Protein AF-A0A6P0N5Z3-F1 (afdb_monomer)

Nearest PDB structures (foldseek):
  2rn7-assembly1_A  TM=2.323E-01  e=2.961E+00  Shigella flexneri
  6y79-assembly1_J  TM=3.747E-01  e=8.285E+00  Yarrowia lipolytica

Mean predicted aligned error: 11.68 Å

Sequence (99 aa):
HLRGVVSPLETSLLQQLVIKRIERTLSDRWSDFDKSLTGKPTEIDWEGLQKQIQADLQRLARRELRSRPLVVFLLQTPEEPPVKVTGTRRRRSTAKVAS

pLDDT: mean 80.79, std 16.34, range [44.69, 97.31]

Structure (mmCIF, N/CA/C/O backbone):
data_AF-A0A6P0N5Z3-F1
#
_entry.id   AF-A0A6P0N5Z3-F1
#
loop_
_atom_site.group_PDB
_atom_site.id
_atom_site.type_symbol
_atom_site.label_atom_id
_atom_site.label_alt_id
_atom_site.label_comp_id
_atom_site.label_asym_id
_atom_site.label_entity_id
_atom_site.label_seq_id
_atom_site.pdbx_PDB_ins_code
_atom_site.Cartn_x
_atom_site.Cartn_y
_atom_site.Cartn_z
_atom_site.occupancy
_atom_site.B_iso_or_equiv
_atom_site.auth_seq_id
_atom_site.auth_comp_id
_atom_site.auth_asym_id
_atom_site.auth_atom_id
_atom_site.pdbx_PDB_model_num
ATOM 1 N N . HIS A 1 1 ? -10.149 5.449 1.017 1.00 76.81 1 HIS A N 1
ATOM 2 C CA . HIS A 1 1 ? -11.411 5.568 1.781 1.00 76.81 1 HIS A CA 1
ATOM 3 C C . HIS A 1 1 ? -11.671 4.277 2.545 1.00 76.81 1 HIS A C 1
ATOM 5 O O . HIS A 1 1 ? -11.447 3.218 1.973 1.00 76.81 1 HIS A O 1
ATOM 11 N N . LEU A 1 2 ? -12.125 4.351 3.800 1.00 81.94 2 LEU A N 1
ATOM 12 C CA . LEU A 1 2 ? -12.555 3.186 4.583 1.00 81.94 2 LEU A CA 1
ATOM 13 C C . LEU A 1 2 ? -14.087 3.130 4.602 1.00 81.94 2 LEU A C 1
ATOM 15 O O . LEU A 1 2 ? -14.738 4.148 4.827 1.00 81.94 2 LEU A O 1
ATOM 19 N N . ARG A 1 3 ? -14.669 1.959 4.340 1.00 84.62 3 ARG A N 1
ATOM 20 C CA . ARG A 1 3 ? -16.122 1.726 4.369 1.00 84.62 3 ARG A CA 1
ATOM 21 C C . ARG A 1 3 ? -16.386 0.421 5.114 1.00 84.62 3 ARG A C 1
ATOM 23 O O . ARG A 1 3 ? -15.813 -0.595 4.743 1.00 84.62 3 ARG A O 1
ATOM 30 N N . GLY A 1 4 ? -17.202 0.458 6.169 1.00 81.94 4 GLY A N 1
ATOM 31 C CA 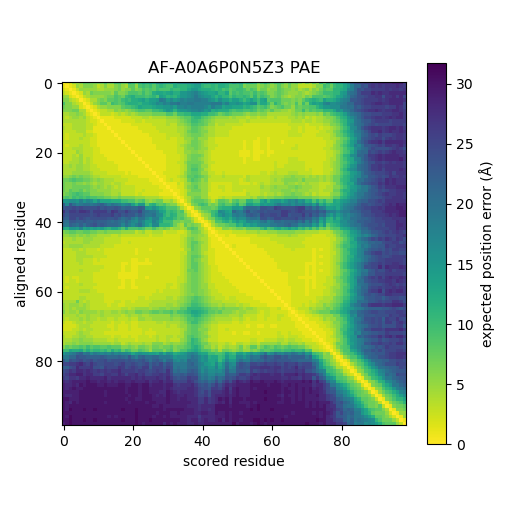. GLY A 1 4 ? -17.556 -0.738 6.953 1.00 81.94 4 GLY A CA 1
ATOM 32 C C . GLY A 1 4 ? -16.398 -1.380 7.731 1.00 81.94 4 GLY A C 1
ATOM 33 O O . GLY A 1 4 ? -16.543 -2.488 8.234 1.00 81.94 4 GLY A O 1
ATOM 34 N N . VAL A 1 5 ? -15.250 -0.703 7.833 1.00 78.44 5 VAL A N 1
ATOM 35 C CA . VAL A 1 5 ? -14.078 -1.177 8.576 1.00 78.44 5 VAL A CA 1
ATOM 36 C C . VAL A 1 5 ? -14.012 -0.419 9.895 1.00 78.44 5 VAL A C 1
ATOM 38 O O . VAL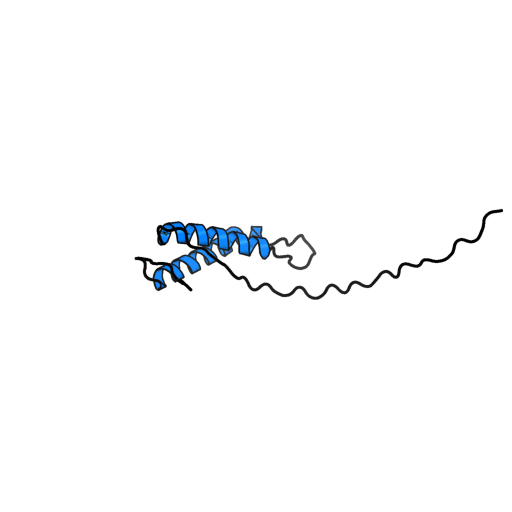 A 1 5 ? -13.792 0.791 9.900 1.00 78.44 5 VAL A O 1
ATOM 41 N N . VAL A 1 6 ? -14.202 -1.132 11.003 1.00 70.38 6 VAL A N 1
ATOM 42 C CA . VAL A 1 6 ? -14.004 -0.583 12.348 1.00 70.38 6 VAL A CA 1
ATOM 43 C C . VAL A 1 6 ? -12.517 -0.661 12.675 1.00 70.38 6 VAL A C 1
ATOM 45 O O . VAL A 1 6 ? -11.911 -1.727 12.588 1.00 70.38 6 VAL A O 1
ATOM 48 N N . SER A 1 7 ? -11.931 0.481 13.019 1.00 71.31 7 SER A N 1
ATOM 49 C CA . SER A 1 7 ? -10.511 0.614 13.327 1.00 71.31 7 SER A CA 1
ATOM 50 C C . SER A 1 7 ? -10.338 1.389 14.629 1.00 71.31 7 SER A C 1
ATOM 52 O O . SER A 1 7 ? -10.933 2.458 14.750 1.00 71.31 7 SER A O 1
ATOM 54 N N . PRO A 1 8 ? -9.504 0.916 15.572 1.00 73.12 8 PRO A N 1
ATOM 55 C CA . PRO A 1 8 ? -9.066 1.731 16.705 1.00 73.12 8 PRO A CA 1
ATOM 56 C C . PRO A 1 8 ? -8.016 2.781 16.295 1.00 73.12 8 PRO A C 1
ATOM 58 O O . PRO A 1 8 ? -7.708 3.673 17.076 1.00 73.12 8 PRO A O 1
ATOM 61 N N . LEU A 1 9 ? -7.442 2.662 15.091 1.00 79.62 9 LEU A N 1
ATOM 62 C CA . LEU A 1 9 ? -6.424 3.563 14.552 1.00 79.62 9 LEU A CA 1
ATOM 63 C C . LEU A 1 9 ? -7.059 4.797 13.905 1.00 79.62 9 L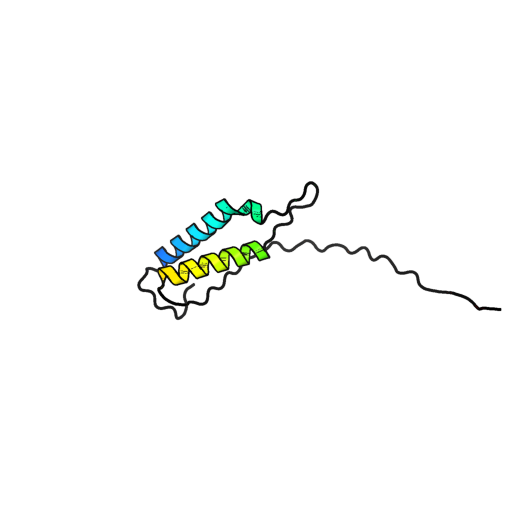EU A C 1
ATOM 65 O O . LEU A 1 9 ? -8.013 4.662 13.129 1.00 79.62 9 LEU A O 1
ATOM 69 N N . GLU A 1 10 ? -6.468 5.971 14.136 1.00 86.94 10 GLU A N 1
ATOM 70 C CA . GLU A 1 10 ? -6.841 7.198 13.434 1.00 86.94 10 GLU A CA 1
ATOM 71 C C . GLU A 1 10 ? -6.683 7.050 11.914 1.00 86.94 10 GLU A C 1
ATOM 73 O O . GLU A 1 10 ? -5.686 6.531 11.401 1.00 86.94 10 GLU A O 1
ATOM 78 N N . THR A 1 11 ? -7.674 7.540 11.165 1.00 86.94 11 THR A N 1
ATOM 79 C CA . THR A 1 11 ? -7.689 7.412 9.697 1.00 86.94 11 THR A CA 1
ATOM 80 C C . THR A 1 11 ? -6.530 8.174 9.045 1.00 86.94 11 THR A C 1
ATOM 82 O O . THR A 1 11 ? -5.962 7.697 8.064 1.00 86.94 11 THR A O 1
ATOM 85 N N . SER A 1 12 ? -6.149 9.320 9.614 1.00 90.50 12 SER A N 1
ATOM 86 C CA . SER A 1 12 ? -4.996 10.137 9.209 1.00 90.50 12 SER A CA 1
ATOM 87 C C . SER A 1 12 ? -3.687 9.349 9.287 1.00 90.50 12 SER A C 1
ATOM 89 O O . SER A 1 12 ? -2.910 9.324 8.332 1.00 90.50 12 SER A O 1
ATOM 91 N N . LEU A 1 13 ? -3.467 8.643 10.397 1.00 91.62 13 LEU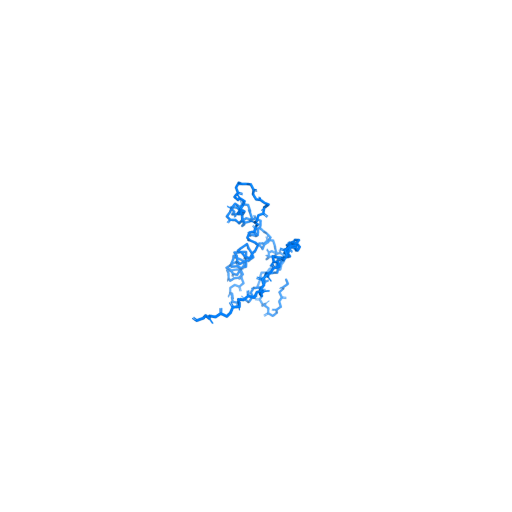 A N 1
ATOM 92 C CA . LEU A 1 13 ? -2.282 7.819 10.601 1.00 91.62 13 LEU A CA 1
ATOM 93 C C . LEU A 1 13 ? -2.236 6.659 9.601 1.00 91.62 13 LEU A C 1
ATOM 95 O O . LEU A 1 13 ? -1.197 6.410 8.989 1.00 91.62 13 LEU A O 1
ATOM 99 N N . LEU A 1 14 ? -3.369 5.992 9.357 1.00 90.75 14 LEU A N 1
ATOM 100 C CA . LEU A 1 14 ? -3.441 4.950 8.332 1.00 90.75 14 LEU A CA 1
ATOM 101 C C . LEU A 1 14 ? -3.093 5.496 6.940 1.00 90.75 14 LEU A C 1
ATOM 103 O O . LEU A 1 14 ? -2.346 4.856 6.205 1.00 90.75 14 LEU A O 1
ATOM 107 N N . GLN A 1 15 ? -3.602 6.676 6.577 1.00 92.56 15 GLN A N 1
ATOM 108 C CA . GLN A 1 15 ? -3.277 7.320 5.302 1.00 92.56 15 GLN A CA 1
ATOM 109 C C . GLN A 1 15 ? -1.778 7.608 5.176 1.00 92.56 15 GLN A C 1
ATOM 111 O O . GLN A 1 15 ? -1.191 7.306 4.140 1.00 92.56 15 GLN A O 1
ATOM 116 N N . GLN A 1 16 ? -1.138 8.112 6.233 1.00 95.50 16 GLN A N 1
ATOM 117 C CA . GLN A 1 16 ? 0.310 8.333 6.243 1.00 95.50 16 GLN A CA 1
ATOM 118 C C . GLN A 1 16 ? 1.096 7.028 6.071 1.00 95.50 16 GLN A C 1
ATOM 120 O O . GLN A 1 16 ? 2.070 6.988 5.321 1.00 95.50 16 GLN A O 1
ATOM 125 N N . LEU A 1 17 ? 0.673 5.946 6.733 1.00 95.00 17 LEU A N 1
ATOM 126 C CA . LEU A 1 17 ? 1.297 4.629 6.585 1.00 95.00 17 LEU A CA 1
ATOM 127 C C . LEU A 1 17 ? 1.144 4.078 5.161 1.00 95.00 17 LEU A C 1
ATOM 129 O O . LEU A 1 17 ? 2.087 3.492 4.630 1.00 95.00 17 LEU A O 1
ATOM 133 N N . VAL A 1 18 ? -0.019 4.286 4.537 1.00 95.44 18 VAL A N 1
ATOM 134 C CA . VAL A 1 18 ? -0.277 3.922 3.137 1.00 95.44 18 VAL A CA 1
ATOM 135 C C . VAL A 1 18 ? 0.652 4.691 2.198 1.00 95.44 18 VAL A C 1
ATOM 137 O O . VAL A 1 18 ? 1.320 4.059 1.383 1.00 95.44 18 VAL A O 1
ATOM 140 N N . ILE A 1 19 ? 0.748 6.017 2.342 1.00 96.69 19 ILE A N 1
ATOM 141 C CA . ILE A 1 19 ? 1.621 6.869 1.515 1.00 96.69 19 ILE A CA 1
ATOM 142 C C . ILE A 1 19 ? 3.077 6.414 1.638 1.00 96.69 19 ILE A C 1
ATOM 144 O O . ILE A 1 19 ? 3.684 6.044 0.637 1.00 96.69 19 ILE A O 1
ATOM 148 N N . LYS A 1 20 ? 3.594 6.312 2.870 1.00 97.31 20 LYS A N 1
ATOM 149 C CA . LYS A 1 20 ? 4.970 5.858 3.125 1.00 97.31 20 LYS A CA 1
ATOM 150 C C . LYS A 1 20 ? 5.247 4.474 2.548 1.00 97.31 20 LYS A C 1
ATOM 152 O O . LYS A 1 20 ? 6.362 4.193 2.116 1.00 97.31 20 LYS A O 1
ATOM 157 N N . ARG A 1 21 ? 4.255 3.572 2.565 1.00 96.88 21 ARG A N 1
ATOM 158 C CA . ARG A 1 21 ? 4.421 2.237 1.984 1.00 96.88 21 ARG A CA 1
ATOM 159 C C . ARG A 1 21 ? 4.539 2.304 0.466 1.00 96.88 21 ARG A C 1
ATOM 161 O O . ARG A 1 21 ? 5.413 1.634 -0.067 1.00 96.88 21 ARG A O 1
ATOM 168 N N . ILE A 1 22 ? 3.698 3.094 -0.198 1.00 96.31 22 ILE A N 1
ATOM 169 C CA . ILE A 1 22 ? 3.748 3.280 -1.654 1.00 96.31 22 ILE A CA 1
ATOM 170 C C . ILE A 1 22 ? 5.078 3.917 -2.060 1.00 96.31 22 ILE A C 1
ATOM 172 O O . ILE A 1 22 ? 5.753 3.379 -2.931 1.00 96.31 22 ILE A O 1
ATOM 176 N N . GLU A 1 23 ? 5.481 5.003 -1.395 1.00 96.94 23 GLU A N 1
ATOM 177 C CA . GLU A 1 23 ? 6.762 5.680 -1.635 1.00 96.94 23 GLU A CA 1
ATOM 178 C C . GLU A 1 23 ? 7.926 4.701 -1.528 1.00 96.94 23 GLU A C 1
ATOM 180 O O . GLU A 1 23 ? 8.738 4.607 -2.439 1.00 96.94 23 GLU A O 1
ATOM 185 N N . ARG A 1 24 ? 7.955 3.897 -0.460 1.00 96.38 24 ARG A N 1
ATOM 186 C CA . ARG A 1 24 ? 8.992 2.887 -0.271 1.00 96.38 24 ARG A CA 1
ATOM 187 C C . ARG A 1 24 ? 8.999 1.833 -1.377 1.00 96.38 24 ARG A C 1
ATOM 189 O O . ARG A 1 24 ? 10.064 1.497 -1.876 1.00 96.38 24 ARG A O 1
ATOM 196 N N . THR A 1 25 ? 7.836 1.312 -1.772 1.00 94.69 25 THR A N 1
ATOM 197 C CA . THR A 1 25 ? 7.751 0.334 -2.868 1.00 94.69 25 THR A CA 1
ATOM 198 C C . THR A 1 25 ? 8.264 0.931 -4.181 1.00 94.69 25 THR A C 1
ATOM 200 O O . THR A 1 25 ? 8.968 0.245 -4.916 1.00 94.69 25 THR A O 1
ATOM 203 N N . LEU A 1 26 ? 7.955 2.201 -4.459 1.00 94.25 26 LEU A N 1
ATOM 204 C CA . LEU A 1 26 ? 8.462 2.901 -5.637 1.00 94.25 26 LEU A CA 1
ATOM 205 C C .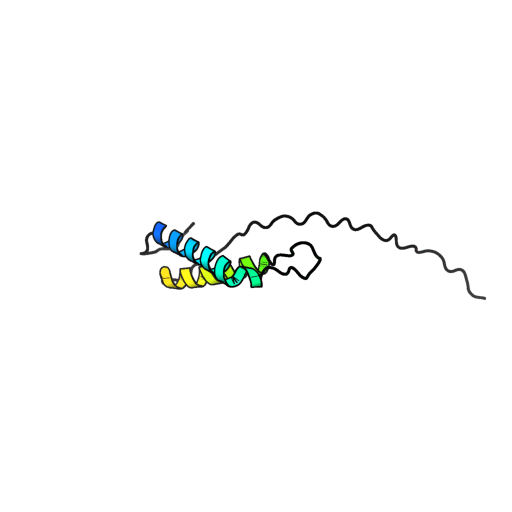 LEU A 1 26 ? 9.976 3.119 -5.542 1.00 94.25 26 LEU A C 1
ATOM 207 O O . LEU A 1 26 ? 10.688 2.749 -6.462 1.00 94.25 26 LEU A O 1
ATOM 211 N N . SER A 1 27 ? 10.498 3.638 -4.431 1.00 94.56 27 SER A N 1
ATOM 212 C CA . SER A 1 27 ? 11.939 3.879 -4.275 1.00 94.56 27 SER A CA 1
ATOM 213 C C . SER A 1 27 ? 12.774 2.599 -4.334 1.00 94.56 27 SER A C 1
ATOM 215 O O . SER A 1 27 ? 13.814 2.586 -4.984 1.00 94.56 27 SER A O 1
ATOM 217 N N . ASP A 1 28 ? 12.321 1.528 -3.679 1.00 93.62 28 ASP A N 1
ATOM 218 C CA . ASP A 1 28 ? 13.109 0.302 -3.527 1.00 93.62 28 ASP A CA 1
ATOM 219 C C . ASP A 1 28 ? 13.056 -0.587 -4.782 1.00 93.62 28 ASP A C 1
ATOM 221 O O . ASP A 1 28 ? 13.972 -1.372 -5.013 1.00 93.62 28 ASP A O 1
ATOM 225 N N . ARG A 1 29 ? 11.963 -0.527 -5.558 1.00 90.75 29 ARG A N 1
ATOM 226 C CA . ARG A 1 29 ? 11.657 -1.534 -6.592 1.00 90.75 29 ARG A CA 1
ATOM 227 C C . ARG A 1 29 ? 11.248 -0.966 -7.944 1.00 90.75 29 ARG A C 1
ATOM 229 O O . ARG A 1 29 ? 10.808 -1.731 -8.793 1.00 90.75 29 ARG A O 1
ATOM 236 N N . TRP A 1 30 ? 11.384 0.340 -8.179 1.00 90.56 30 TRP A N 1
ATOM 237 C CA . TRP A 1 30 ? 11.042 0.934 -9.479 1.00 90.56 30 TRP A CA 1
ATOM 238 C C . TRP A 1 30 ? 11.726 0.223 -10.654 1.00 90.56 30 TRP A C 1
ATOM 240 O O . TRP A 1 30 ? 11.081 -0.084 -11.654 1.00 90.56 30 TRP A O 1
ATOM 250 N N . SER A 1 31 ? 13.010 -0.106 -10.495 1.00 89.25 31 SER A N 1
ATOM 251 C CA . SER A 1 31 ? 13.812 -0.811 -11.498 1.00 89.25 31 SER A CA 1
ATOM 252 C C . SER A 1 31 ? 13.270 -2.190 -11.878 1.00 89.25 31 SER A C 1
ATOM 254 O O . SER A 1 31 ? 13.555 -2.656 -12.973 1.00 89.25 31 SER A O 1
ATOM 256 N N . ASP A 1 32 ? 12.490 -2.844 -11.011 1.00 89.56 32 ASP A N 1
ATOM 257 C CA . ASP A 1 32 ? 11.885 -4.149 -11.314 1.00 89.56 32 ASP A CA 1
ATOM 258 C C . ASP A 1 32 ? 10.763 -4.022 -12.362 1.00 89.56 32 ASP A C 1
ATOM 260 O O . ASP A 1 32 ? 10.418 -4.999 -13.029 1.00 89.56 32 ASP A O 1
ATOM 264 N N . PHE A 1 33 ? 10.160 -2.833 -12.473 1.00 88.56 33 PHE A N 1
ATOM 265 C CA . PHE A 1 33 ? 9.006 -2.561 -13.335 1.00 88.56 33 PHE A CA 1
ATOM 266 C C . PHE A 1 33 ? 9.375 -1.820 -14.617 1.00 88.56 33 PHE A C 1
ATOM 268 O O . PHE A 1 33 ? 8.589 -1.817 -15.564 1.00 88.56 33 PHE A O 1
ATOM 275 N N . ASP A 1 34 ? 10.550 -1.200 -14.661 1.00 86.25 34 ASP A N 1
ATOM 276 C CA . ASP A 1 34 ? 11.088 -0.591 -15.868 1.00 86.25 34 ASP A CA 1
ATOM 277 C C . ASP A 1 34 ? 11.669 -1.686 -16.776 1.00 86.25 34 ASP A C 1
ATOM 279 O O . ASP A 1 34 ? 12.791 -2.151 -16.583 1.00 86.25 34 ASP A O 1
ATOM 283 N N . LYS A 1 35 ? 10.892 -2.128 -17.776 1.00 76.31 35 LYS A N 1
ATOM 284 C CA . LYS A 1 35 ? 11.340 -3.123 -18.764 1.00 76.31 35 LYS A CA 1
ATOM 285 C C . LYS A 1 35 ? 12.076 -2.474 -19.936 1.00 76.31 35 LYS A C 1
ATOM 287 O O . LYS A 1 35 ? 12.109 -3.062 -21.020 1.00 76.31 35 LYS A O 1
ATOM 292 N N . SER A 1 36 ? 12.655 -1.280 -19.766 1.00 67.75 36 SER A N 1
ATOM 293 C CA . SER A 1 36 ? 13.455 -0.638 -20.810 1.00 67.75 36 SER A CA 1
ATOM 294 C C . SER A 1 36 ? 14.663 -1.504 -21.201 1.00 67.75 36 SER A C 1
ATOM 296 O O . SER A 1 36 ? 15.753 -1.455 -20.641 1.00 67.75 36 SER A O 1
ATOM 298 N N . LEU A 1 37 ? 14.460 -2.329 -22.225 1.00 57.78 37 LEU A N 1
ATOM 299 C CA . LEU A 1 37 ? 15.521 -2.978 -22.978 1.00 57.78 37 LEU A CA 1
ATOM 300 C C . LEU A 1 37 ? 16.070 -1.965 -23.981 1.00 57.78 37 LEU A C 1
ATOM 302 O O . LEU A 1 37 ? 15.311 -1.323 -24.713 1.00 57.78 37 LEU A O 1
ATOM 306 N N . THR A 1 38 ? 17.395 -1.832 -23.999 1.00 52.97 38 THR A N 1
ATOM 307 C CA . THR A 1 38 ? 18.168 -0.878 -24.799 1.00 52.97 38 THR A CA 1
ATOM 308 C C . THR A 1 38 ? 17.583 -0.699 -26.207 1.00 52.97 38 THR A C 1
ATOM 310 O O . THR A 1 38 ? 17.683 -1.593 -27.046 1.00 52.97 38 THR A O 1
ATOM 313 N N . GLY A 1 39 ? 16.968 0.462 -26.468 1.00 56.84 39 GLY A N 1
ATOM 314 C CA . GLY A 1 39 ? 16.503 0.870 -27.801 1.00 56.84 39 GLY A CA 1
ATOM 315 C 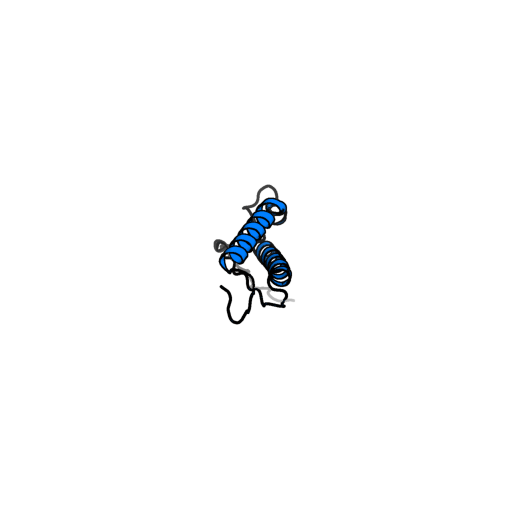C . GLY A 1 39 ? 14.991 0.822 -28.072 1.00 56.84 39 GLY A C 1
ATOM 316 O O . GLY A 1 39 ? 14.592 1.154 -29.188 1.00 56.84 39 GLY A O 1
ATOM 317 N N . LYS A 1 40 ? 14.139 0.455 -27.104 1.00 57.41 40 LYS A N 1
ATOM 318 C CA . LYS A 1 40 ? 12.667 0.558 -27.222 1.00 57.41 40 LYS A CA 1
ATOM 319 C C . LYS A 1 40 ? 12.087 1.680 -26.346 1.00 57.41 40 LYS A C 1
ATOM 321 O O . LYS A 1 40 ? 12.715 2.044 -25.353 1.00 57.41 40 LYS A O 1
ATOM 326 N N . PRO A 1 41 ? 10.910 2.242 -26.699 1.00 62.91 41 PRO A N 1
ATOM 327 C CA . PRO A 1 41 ? 10.192 3.153 -25.810 1.00 62.91 41 PRO A CA 1
ATOM 328 C C . PRO A 1 41 ? 9.949 2.478 -24.454 1.00 62.91 41 PRO A C 1
ATOM 330 O O . PRO A 1 41 ? 9.688 1.280 -24.407 1.00 62.91 41 PRO A O 1
ATOM 333 N N . THR A 1 42 ? 10.080 3.252 -23.375 1.00 66.62 42 THR A N 1
ATOM 334 C CA . THR A 1 42 ? 9.954 2.826 -21.976 1.00 66.62 42 THR A CA 1
ATOM 335 C C . THR A 1 42 ? 8.683 2.001 -21.754 1.00 66.62 42 THR A C 1
ATOM 337 O O . THR A 1 42 ? 7.582 2.543 -21.689 1.00 66.62 42 THR A O 1
ATOM 340 N N . GLU A 1 43 ? 8.839 0.682 -21.664 1.00 80.50 43 GLU A N 1
ATOM 341 C CA . GLU A 1 43 ? 7.750 -0.265 -21.436 1.00 80.50 43 GLU A CA 1
ATOM 342 C C . GLU A 1 43 ? 7.686 -0.534 -19.926 1.00 80.50 43 GLU A C 1
ATOM 344 O O . GLU A 1 43 ? 8.489 -1.285 -19.377 1.00 80.50 43 GLU A O 1
ATOM 349 N N . ILE A 1 44 ? 6.794 0.164 -19.220 1.00 87.19 44 ILE A N 1
ATOM 350 C CA . ILE A 1 44 ? 6.636 0.013 -17.765 1.00 87.19 44 ILE A CA 1
ATOM 351 C C . ILE A 1 44 ? 5.580 -1.053 -17.485 1.00 87.19 44 ILE A C 1
ATOM 353 O O . ILE A 1 44 ? 4.469 -0.997 -18.012 1.00 87.19 44 ILE A O 1
ATOM 357 N N . ASP A 1 45 ? 5.898 -1.999 -16.601 1.00 89.44 45 ASP A N 1
ATOM 358 C CA . ASP A 1 45 ? 4.948 -2.999 -16.112 1.00 89.44 45 ASP A CA 1
ATOM 359 C C . ASP A 1 45 ? 3.995 -2.416 -15.062 1.00 89.44 45 ASP A C 1
ATOM 361 O O . ASP A 1 45 ? 4.131 -2.628 -13.852 1.00 89.44 45 ASP A O 1
ATOM 365 N N . TRP A 1 46 ? 3.007 -1.661 -15.537 1.00 90.31 46 TRP A N 1
ATOM 366 C CA . TRP A 1 46 ? 2.009 -1.044 -14.671 1.00 90.31 46 TRP A CA 1
ATOM 367 C C . TRP A 1 46 ? 1.129 -2.061 -13.939 1.00 90.31 46 TRP A C 1
ATOM 369 O O . TRP A 1 46 ? 0.746 -1.829 -12.791 1.00 90.31 46 TRP A O 1
ATOM 379 N N . GLU A 1 47 ? 0.820 -3.195 -14.573 1.00 91.81 47 GLU A N 1
ATOM 380 C CA . GLU A 1 47 ? 0.011 -4.254 -13.966 1.00 91.81 47 GLU A CA 1
ATOM 381 C C . GLU A 1 47 ? 0.767 -4.912 -12.802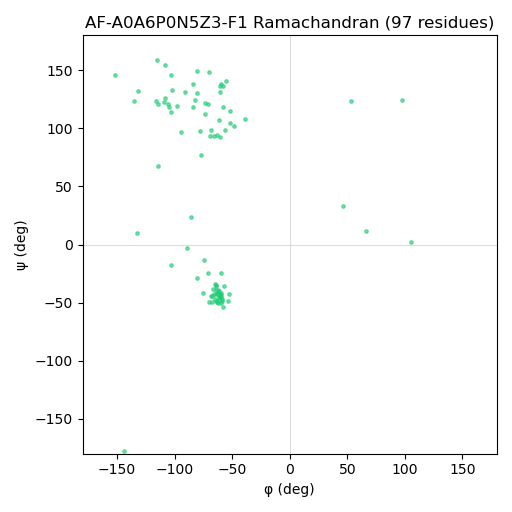 1.00 91.81 47 GLU A C 1
ATOM 383 O O . GLU A 1 47 ? 0.211 -5.108 -11.715 1.00 91.81 47 GLU A O 1
ATOM 388 N N . GLY A 1 48 ? 2.055 -5.207 -13.002 1.00 92.88 48 GLY A N 1
ATOM 389 C CA . GLY A 1 48 ? 2.949 -5.704 -11.963 1.00 92.88 48 GLY A CA 1
ATOM 390 C C . GLY A 1 48 ? 3.070 -4.722 -10.800 1.00 92.88 48 GLY A C 1
ATOM 391 O O . GLY A 1 48 ? 2.925 -5.121 -9.639 1.00 92.88 48 GLY A O 1
ATOM 392 N N . LEU A 1 49 ? 3.247 -3.433 -11.104 1.00 93.75 49 LEU A N 1
ATOM 393 C CA . LEU A 1 49 ? 3.323 -2.378 -10.096 1.00 93.75 49 LEU A CA 1
ATOM 394 C C . LEU A 1 49 ? 2.028 -2.286 -9.276 1.00 93.75 49 LEU A C 1
ATOM 396 O O . LEU A 1 49 ? 2.072 -2.279 -8.042 1.00 93.75 49 LEU A O 1
ATOM 400 N N . GLN A 1 50 ? 0.868 -2.276 -9.940 1.00 94.88 50 GLN A N 1
ATOM 401 C CA . GLN A 1 50 ? -0.436 -2.227 -9.279 1.00 94.88 50 GLN A CA 1
ATOM 402 C C . GLN A 1 50 ? -0.630 -3.421 -8.336 1.00 94.88 50 GLN A C 1
ATOM 404 O O . GLN A 1 50 ? -0.995 -3.235 -7.171 1.00 94.88 50 GLN A O 1
ATOM 409 N N . LYS A 1 51 ? -0.348 -4.644 -8.809 1.00 95.50 51 LYS A N 1
ATOM 410 C CA . LYS A 1 51 ? -0.466 -5.872 -8.005 1.00 95.50 51 LYS A CA 1
ATOM 411 C C . LYS A 1 51 ? 0.463 -5.847 -6.796 1.00 95.50 51 LYS A C 1
ATOM 413 O O . LYS A 1 51 ? 0.040 -6.203 -5.693 1.00 95.50 51 LYS A O 1
ATOM 418 N N . GLN A 1 52 ? 1.706 -5.405 -6.982 1.00 95.56 52 GLN A N 1
ATOM 419 C CA . GLN A 1 52 ? 2.681 -5.329 -5.901 1.00 95.56 52 GLN A CA 1
ATOM 420 C C . GLN A 1 52 ? 2.245 -4.337 -4.819 1.00 95.56 52 GLN A C 1
ATOM 422 O O . GLN A 1 52 ? 2.235 -4.685 -3.635 1.00 95.56 52 GLN A O 1
ATOM 427 N N . ILE A 1 53 ? 1.842 -3.125 -5.215 1.00 96.69 53 ILE A N 1
ATOM 428 C CA . ILE A 1 53 ? 1.357 -2.108 -4.277 1.00 96.69 53 ILE A CA 1
ATOM 429 C C . ILE A 1 53 ? 0.112 -2.619 -3.545 1.00 96.69 53 ILE A C 1
ATOM 431 O O . ILE A 1 53 ? 0.033 -2.530 -2.321 1.00 96.69 53 ILE A O 1
ATOM 435 N N . GLN A 1 54 ? -0.844 -3.221 -4.254 1.00 96.88 54 GLN A N 1
ATOM 436 C CA . GLN A 1 54 ? -2.058 -3.748 -3.633 1.00 96.88 54 GLN A CA 1
ATOM 437 C C . GLN A 1 54 ? -1.757 -4.842 -2.597 1.00 96.88 54 GLN A C 1
ATOM 439 O O . GLN A 1 54 ? -2.324 -4.820 -1.501 1.00 96.88 54 GLN A O 1
ATOM 444 N N . ALA A 1 55 ? -0.845 -5.769 -2.901 1.00 96.38 55 ALA A N 1
ATOM 445 C CA . ALA A 1 55 ? -0.431 -6.819 -1.972 1.00 96.38 55 ALA A CA 1
ATOM 446 C C . ALA A 1 55 ? 0.235 -6.243 -0.711 1.00 96.38 55 ALA A C 1
ATOM 448 O O . ALA A 1 55 ? -0.041 -6.684 0.411 1.00 96.38 55 ALA A O 1
ATOM 449 N N . ASP A 1 56 ? 1.078 -5.228 -0.882 1.00 96.44 56 ASP A N 1
ATOM 450 C CA . ASP A 1 56 ? 1.752 -4.523 0.204 1.00 96.44 56 ASP A CA 1
ATOM 451 C C . ASP A 1 56 ? 0.773 -3.779 1.113 1.00 96.44 56 ASP A C 1
ATOM 453 O O . ASP A 1 56 ? 0.823 -3.921 2.341 1.00 96.44 56 ASP A O 1
ATOM 457 N N . LEU A 1 57 ? -0.163 -3.042 0.515 1.00 96.38 57 LEU A N 1
ATOM 458 C CA . LEU A 1 57 ? -1.225 -2.355 1.240 1.00 96.38 57 LEU A CA 1
ATOM 459 C C . LEU A 1 57 ? -2.146 -3.344 1.952 1.00 96.38 57 LEU A C 1
ATOM 461 O O . LEU A 1 57 ? -2.563 -3.080 3.077 1.00 96.38 57 LEU A O 1
ATOM 465 N N . GLN A 1 58 ? -2.418 -4.513 1.368 1.00 96.12 58 GLN A N 1
ATOM 466 C CA . GLN A 1 58 ? -3.213 -5.539 2.035 1.00 96.12 58 GLN A CA 1
ATOM 467 C C . GLN A 1 58 ? -2.504 -6.125 3.263 1.00 96.12 58 GLN A C 1
ATOM 469 O O . GLN A 1 58 ? -3.151 -6.359 4.288 1.00 96.12 58 GLN A O 1
ATOM 474 N N . ARG A 1 59 ? -1.182 -6.329 3.211 1.00 95.56 59 ARG A N 1
ATOM 475 C CA . ARG A 1 59 ? -0.395 -6.754 4.384 1.00 95.56 59 ARG A CA 1
ATOM 476 C C . ARG A 1 59 ? -0.374 -5.676 5.466 1.00 95.56 59 ARG A C 1
ATOM 478 O O . ARG A 1 59 ? -0.555 -5.999 6.638 1.00 95.56 59 ARG A O 1
ATOM 485 N N . LEU A 1 60 ? -0.194 -4.416 5.072 1.00 94.69 60 LEU A N 1
ATOM 486 C CA . LEU A 1 60 ? -0.244 -3.270 5.979 1.00 94.69 60 LEU A CA 1
ATOM 487 C C . LEU A 1 60 ? -1.612 -3.175 6.659 1.00 94.69 60 LEU A C 1
ATOM 489 O O . LEU A 1 60 ? -1.684 -3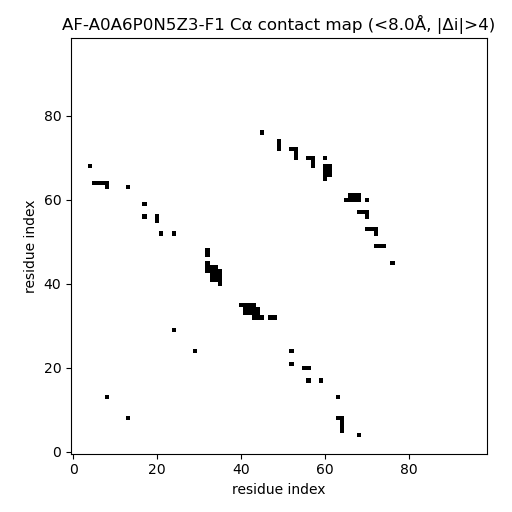.160 7.882 1.00 94.69 60 LEU A O 1
ATOM 493 N N . ALA A 1 61 ? -2.693 -3.219 5.884 1.00 92.94 61 ALA A N 1
ATOM 494 C CA . ALA A 1 61 ? -4.056 -3.134 6.390 1.00 92.94 61 ALA A CA 1
ATOM 495 C C . ALA A 1 61 ? -4.377 -4.264 7.382 1.00 92.94 61 ALA A C 1
ATOM 497 O O . ALA A 1 61 ? -4.961 -4.004 8.429 1.00 92.94 61 ALA A O 1
ATOM 498 N N . ARG A 1 62 ? -3.942 -5.504 7.113 1.00 92.38 62 ARG A N 1
ATOM 499 C CA . ARG A 1 62 ? -4.109 -6.627 8.058 1.00 92.38 62 ARG A CA 1
ATOM 500 C C . ARG A 1 62 ? -3.370 -6.406 9.379 1.00 92.38 62 ARG A C 1
ATOM 502 O O . ARG A 1 62 ? -3.899 -6.761 10.428 1.00 92.38 62 ARG A O 1
ATOM 509 N N . ARG A 1 63 ? -2.162 -5.835 9.326 1.00 92.44 63 ARG A N 1
ATOM 510 C CA . ARG A 1 63 ? -1.340 -5.558 10.513 1.00 92.44 63 ARG A CA 1
ATOM 511 C C . ARG A 1 63 ? -1.940 -4.440 11.362 1.00 92.44 63 ARG A C 1
ATOM 513 O O . ARG A 1 63 ? -2.097 -4.615 12.564 1.00 92.44 63 ARG A O 1
ATOM 520 N N . GLU A 1 64 ? -2.287 -3.324 10.730 1.00 90.81 64 GLU A N 1
ATOM 521 C CA . GLU A 1 64 ? -2.744 -2.121 11.431 1.00 90.81 64 GLU A CA 1
ATOM 522 C C . GLU A 1 64 ? -4.185 -2.253 11.937 1.00 90.81 64 GLU A C 1
ATOM 524 O O . GLU A 1 64 ? -4.491 -1.893 13.070 1.00 90.81 64 GLU A O 1
ATOM 529 N N . LEU A 1 65 ? -5.079 -2.824 11.124 1.00 89.31 65 LEU A N 1
ATOM 530 C CA . LEU A 1 65 ? -6.508 -2.908 11.442 1.00 89.31 65 LEU A CA 1
ATOM 531 C C . LEU A 1 65 ? -6.882 -4.171 12.222 1.00 89.31 65 LEU A C 1
ATOM 533 O O . LEU A 1 65 ? -8.058 -4.357 12.533 1.00 89.31 65 LEU A O 1
ATOM 537 N N . ARG A 1 66 ? -5.917 -5.071 12.472 1.00 88.44 66 ARG A N 1
ATOM 538 C CA . ARG A 1 66 ? -6.112 -6.381 13.128 1.00 88.44 66 ARG A CA 1
ATOM 539 C C . ARG A 1 66 ? -7.316 -7.167 12.579 1.00 88.44 66 ARG A C 1
ATOM 541 O O . ARG A 1 66 ? -7.992 -7.891 13.303 1.00 88.44 66 ARG A O 1
ATOM 548 N N . SER A 1 67 ? -7.598 -7.012 11.288 1.00 87.00 67 SER A N 1
ATOM 549 C CA . SER A 1 67 ? -8.763 -7.574 10.599 1.00 87.00 67 SER A CA 1
ATOM 550 C C . SER A 1 67 ? -8.393 -8.002 9.175 1.00 87.00 67 SER A C 1
ATOM 552 O O . SER A 1 67 ? -7.229 -7.940 8.770 1.00 87.00 67 SER A O 1
ATOM 554 N N . ARG A 1 68 ? -9.368 -8.486 8.395 1.00 89.75 68 ARG A N 1
ATOM 555 C CA . ARG A 1 68 ? -9.172 -8.929 7.001 1.00 89.75 68 ARG A CA 1
ATOM 556 C C . ARG A 1 68 ? -9.926 -8.026 6.016 1.00 89.75 68 ARG A C 1
ATOM 558 O O . ARG A 1 68 ? -10.879 -8.486 5.393 1.00 89.75 68 ARG A O 1
ATOM 565 N N . PRO A 1 69 ? -9.527 -6.752 5.865 1.00 90.81 69 PRO A N 1
ATOM 566 C CA . PRO A 1 69 ? -10.199 -5.843 4.950 1.00 90.81 69 PRO A CA 1
ATOM 567 C C . PRO A 1 69 ? -9.941 -6.232 3.491 1.00 90.81 69 PRO A C 1
ATOM 569 O O . PRO A 1 69 ? -8.860 -6.718 3.128 1.00 90.81 69 PRO A O 1
ATOM 572 N N . LEU A 1 70 ? -10.935 -5.960 2.646 1.00 92.69 70 LEU A N 1
ATOM 573 C CA . LEU A 1 70 ? -10.753 -5.922 1.203 1.00 92.69 70 LEU A CA 1
ATOM 574 C C . LEU A 1 70 ? -9.993 -4.641 0.846 1.00 92.69 70 LEU A C 1
ATOM 576 O O . LEU A 1 70 ? -10.442 -3.540 1.161 1.00 92.69 70 LEU A O 1
ATOM 580 N N . VAL A 1 71 ? -8.845 -4.791 0.191 1.00 94.38 71 VAL A N 1
ATOM 581 C CA . VAL A 1 71 ? -8.046 -3.667 -0.304 1.00 94.38 71 VAL A CA 1
ATOM 582 C C . VAL A 1 71 ? -8.136 -3.649 -1.819 1.00 94.38 71 VAL A C 1
ATOM 584 O O . VAL A 1 71 ? -7.787 -4.629 -2.476 1.00 94.38 71 VAL A O 1
ATOM 587 N N . VAL A 1 72 ? -8.598 -2.521 -2.352 1.00 94.38 72 VAL A N 1
ATOM 588 C CA . VAL A 1 72 ? -8.659 -2.238 -3.786 1.00 94.38 72 VAL A CA 1
ATOM 589 C C . VAL A 1 72 ? -7.740 -1.056 -4.054 1.00 94.38 72 VAL A C 1
ATOM 591 O O . VAL A 1 72 ? -7.898 -0.001 -3.439 1.00 94.38 72 VAL A O 1
ATOM 594 N N . PHE A 1 73 ? -6.775 -1.246 -4.950 1.00 95.06 73 PHE A N 1
ATOM 595 C CA . PHE A 1 73 ? -5.872 -0.197 -5.406 1.00 95.06 73 PHE A CA 1
ATOM 596 C C . PHE A 1 73 ? -6.134 0.060 -6.888 1.00 95.06 73 PHE A C 1
ATOM 598 O O . PHE A 1 73 ? -6.054 -0.856 -7.706 1.00 95.06 73 PHE A O 1
ATOM 605 N N . LEU A 1 74 ? -6.490 1.301 -7.212 1.00 94.19 74 LEU A N 1
ATOM 606 C CA . LEU A 1 74 ? -6.763 1.745 -8.573 1.00 94.19 74 LEU A CA 1
ATOM 607 C C . LEU A 1 74 ? -5.576 2.583 -9.035 1.00 94.19 74 LEU A C 1
ATOM 609 O O . LEU A 1 74 ? -5.284 3.615 -8.431 1.00 94.19 74 LEU A O 1
ATOM 613 N N . LEU A 1 75 ? -4.903 2.122 -10.085 1.00 92.88 75 LEU A N 1
ATOM 614 C CA . LEU A 1 75 ? -3.788 2.821 -10.707 1.00 92.88 75 LEU A CA 1
ATOM 615 C C . LEU A 1 75 ? -4.248 3.359 -12.061 1.00 92.88 75 LEU A C 1
ATOM 617 O O . LEU A 1 75 ? -4.768 2.604 -12.878 1.00 92.88 75 LEU A O 1
ATOM 621 N N . GLN A 1 76 ? -4.075 4.659 -12.286 1.00 89.31 76 GLN A N 1
ATOM 622 C CA . GLN A 1 76 ? -4.259 5.249 -13.609 1.00 89.31 76 GLN A CA 1
ATOM 623 C C . GLN A 1 76 ? -2.961 5.075 -14.390 1.00 89.31 76 GLN A C 1
ATOM 625 O O . GLN A 1 76 ? -1.917 5.579 -13.978 1.00 89.31 76 GLN A O 1
ATOM 630 N N . THR A 1 77 ? -3.030 4.343 -15.495 1.00 87.25 77 THR A N 1
ATOM 631 C CA . THR A 1 77 ? -1.894 4.099 -16.383 1.00 87.25 77 THR A CA 1
ATOM 632 C C . THR A 1 77 ? -2.031 4.972 -17.627 1.00 87.25 77 THR A C 1
ATOM 634 O O . THR A 1 77 ? -3.159 5.218 -18.063 1.00 87.25 77 THR A O 1
ATOM 637 N N . PRO A 1 78 ? -0.924 5.458 -18.210 1.00 82.06 78 PRO A N 1
ATOM 638 C CA . PRO A 1 78 ? -0.985 6.170 -19.480 1.00 82.06 78 PRO A CA 1
ATOM 639 C C . PRO A 1 78 ? -1.583 5.259 -20.560 1.00 82.06 78 PRO A C 1
ATOM 641 O O . PRO A 1 78 ? -1.273 4.070 -20.619 1.00 82.06 78 PRO A O 1
ATOM 644 N N . GLU A 1 79 ? -2.462 5.812 -21.392 1.00 70.31 79 GLU A N 1
ATOM 645 C CA . GLU A 1 79 ? -3.049 5.099 -22.526 1.00 70.31 79 GLU A CA 1
ATOM 646 C C . GLU A 1 79 ? -1.956 4.905 -23.589 1.00 70.31 79 GLU A C 1
ATOM 648 O O . GLU A 1 79 ? -1.337 5.878 -24.033 1.00 70.31 79 GLU A O 1
ATOM 653 N N . GLU A 1 80 ? -1.654 3.656 -23.955 1.00 64.06 80 GLU A N 1
ATOM 654 C CA . GLU A 1 80 ? -0.686 3.387 -25.019 1.00 64.06 80 GLU A CA 1
ATOM 655 C C . GLU A 1 80 ? -1.188 4.012 -26.331 1.00 64.06 80 GLU A C 1
ATOM 657 O O . GLU A 1 80 ? -2.349 3.809 -26.705 1.00 64.06 80 GLU A O 1
ATOM 662 N N . PRO A 1 81 ? -0.351 4.773 -27.062 1.00 58.44 81 PRO A N 1
ATOM 663 C CA . PRO A 1 81 ? -0.766 5.332 -28.338 1.00 58.44 81 PRO A CA 1
ATOM 664 C C . PRO A 1 81 ? -1.126 4.184 -29.294 1.00 58.44 81 PRO A C 1
ATOM 666 O O . PRO A 1 81 ? -0.381 3.203 -29.377 1.00 58.44 81 PRO A O 1
ATOM 669 N N . PRO A 1 82 ? -2.240 4.284 -30.044 1.00 53.88 82 PRO A N 1
ATOM 670 C CA . PRO A 1 82 ? -2.722 3.188 -30.868 1.00 53.88 82 PRO A CA 1
ATOM 671 C C . PRO A 1 82 ? -1.647 2.777 -31.873 1.00 53.88 82 PRO A C 1
ATOM 673 O O . PRO A 1 82 ? -1.242 3.559 -32.740 1.00 53.88 82 PRO A O 1
ATOM 676 N N . VAL A 1 83 ? -1.193 1.527 -31.765 1.00 59.41 83 VAL A N 1
ATOM 677 C CA . VAL A 1 83 ? -0.277 0.925 -32.730 1.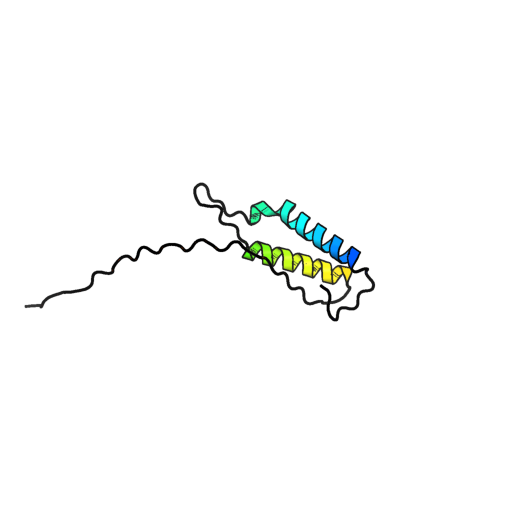00 59.41 83 VAL A CA 1
ATOM 678 C C . VAL A 1 83 ? -0.999 0.903 -34.075 1.00 59.41 83 VAL A C 1
ATOM 680 O O . VAL A 1 83 ? -1.939 0.135 -34.281 1.00 59.41 83 VAL A O 1
ATOM 683 N N . LYS A 1 84 ? -0.591 1.778 -35.003 1.00 54.12 84 LYS A N 1
ATOM 684 C CA . LYS A 1 84 ? -1.083 1.763 -36.385 1.00 54.12 84 LYS A CA 1
ATOM 685 C C . LYS A 1 84 ? -0.659 0.444 -37.022 1.00 54.12 84 LYS A C 1
ATOM 687 O O . LYS A 1 84 ? 0.443 0.330 -37.552 1.00 54.12 84 LYS A O 1
ATOM 692 N N . VAL A 1 85 ? -1.536 -0.553 -36.981 1.00 56.62 85 VAL A N 1
ATOM 693 C CA . VAL A 1 85 ? -1.370 -1.791 -37.741 1.00 56.62 85 VAL A CA 1
ATOM 694 C C . VAL A 1 85 ? -1.543 -1.431 -39.215 1.00 56.62 85 VAL A C 1
ATOM 696 O O . VAL A 1 85 ? -2.655 -1.366 -39.737 1.00 56.62 85 VAL A O 1
ATOM 699 N N . THR A 1 86 ? -0.440 -1.147 -39.904 1.00 55.97 86 THR A N 1
ATOM 700 C CA . THR A 1 86 ? -0.403 -1.075 -41.364 1.00 55.97 86 THR A CA 1
ATOM 701 C C . THR A 1 86 ? -0.685 -2.473 -41.899 1.00 55.97 86 THR A C 1
ATOM 703 O O . THR A 1 86 ? 0.191 -3.330 -41.993 1.00 55.97 86 THR A O 1
ATOM 706 N N . GLY A 1 87 ? -1.964 -2.727 -42.181 1.00 52.75 87 GLY A N 1
ATOM 707 C CA . GLY A 1 87 ? -2.461 -4.012 -42.647 1.00 52.75 87 GLY A CA 1
ATOM 708 C C . GLY A 1 87 ? -1.675 -4.514 -43.854 1.00 52.75 87 GLY A C 1
ATOM 709 O O . GLY A 1 87 ? -1.737 -3.948 -44.946 1.00 52.75 87 GLY A O 1
ATOM 710 N N . THR A 1 88 ? -0.961 -5.622 -43.674 1.00 55.66 88 THR A N 1
ATOM 711 C CA . THR A 1 88 ? -0.409 -6.401 -44.777 1.00 55.66 88 THR A CA 1
ATOM 712 C C . THR A 1 88 ? -1.591 -7.023 -45.514 1.00 55.66 88 THR A C 1
ATOM 714 O O . THR A 1 88 ? -2.181 -8.016 -45.089 1.00 55.66 88 THR A O 1
ATOM 717 N N . ARG A 1 89 ? -1.995 -6.382 -46.611 1.00 55.88 89 ARG A N 1
ATOM 718 C CA . ARG A 1 89 ? -3.045 -6.846 -47.520 1.00 55.88 89 ARG A CA 1
ATOM 719 C C . ARG A 1 89 ? -2.688 -8.250 -48.020 1.00 55.88 89 ARG A C 1
ATOM 721 O O . ARG A 1 89 ? -1.899 -8.399 -48.949 1.00 55.88 89 ARG A O 1
ATOM 728 N N . ARG A 1 90 ? -3.272 -9.285 -47.404 1.00 56.50 90 ARG A N 1
ATOM 729 C CA . ARG A 1 90 ? -3.250 -10.677 -47.884 1.00 56.50 90 ARG A CA 1
ATOM 730 C C . ARG A 1 90 ? -3.726 -10.693 -49.343 1.00 56.50 90 ARG A C 1
ATOM 732 O O . ARG A 1 90 ? -4.919 -10.565 -49.605 1.00 56.50 90 ARG A O 1
ATOM 739 N N . ARG A 1 91 ? -2.809 -10.853 -50.301 1.00 58.22 91 ARG A N 1
ATOM 740 C CA . ARG A 1 91 ? -3.160 -11.236 -51.676 1.00 58.22 91 ARG A CA 1
ATOM 741 C C . ARG A 1 91 ? -3.547 -12.718 -51.663 1.00 58.22 91 ARG A C 1
ATOM 743 O O . ARG A 1 91 ? -2.707 -13.575 -51.413 1.00 58.22 91 ARG A O 1
ATOM 750 N N . ARG A 1 92 ? -4.820 -13.016 -51.917 1.00 56.66 92 ARG A N 1
ATOM 751 C CA . ARG A 1 92 ? -5.298 -14.329 -52.385 1.00 56.66 92 ARG A CA 1
ATOM 752 C C . ARG A 1 92 ? -5.887 -14.159 -53.785 1.00 56.66 92 ARG A C 1
ATOM 754 O O . ARG A 1 92 ? -6.338 -13.064 -54.114 1.00 56.66 92 ARG A O 1
ATOM 761 N N . SER A 1 93 ? -5.950 -15.276 -54.518 1.00 50.91 93 SER A N 1
ATOM 762 C CA . SER A 1 93 ? -6.444 -15.492 -55.898 1.00 50.91 93 SER A CA 1
ATOM 763 C C . SER A 1 93 ? -5.301 -15.494 -56.935 1.00 50.91 93 SER A C 1
ATOM 765 O O . SER A 1 93 ? -4.499 -14.571 -56.947 1.00 50.91 93 SER A O 1
ATOM 767 N N . THR A 1 94 ? -5.077 -16.508 -57.783 1.00 49.62 94 THR A N 1
ATOM 768 C CA . THR A 1 94 ? -5.843 -17.699 -58.213 1.00 49.62 94 THR A CA 1
ATOM 769 C C . THR A 1 94 ? -4.861 -18.816 -58.627 1.00 49.62 94 THR A C 1
ATOM 771 O O . THR A 1 94 ? -3.812 -18.510 -59.186 1.00 49.62 94 THR A O 1
ATOM 774 N N . ALA A 1 95 ? -5.179 -20.094 -58.389 1.00 54.00 95 ALA A N 1
ATOM 775 C CA . ALA A 1 95 ? -4.498 -21.224 -59.034 1.00 54.00 95 ALA A CA 1
ATOM 776 C C . ALA A 1 95 ? -5.446 -21.814 -60.091 1.00 54.00 95 ALA A C 1
ATOM 778 O O . ALA A 1 95 ? -6.567 -22.197 -59.758 1.00 54.00 95 ALA A O 1
ATOM 779 N N . LYS A 1 96 ? -5.023 -21.838 -61.361 1.00 53.91 96 LYS A N 1
ATOM 780 C CA . LYS A 1 96 ? -5.742 -22.472 -62.477 1.00 53.91 96 LYS A CA 1
ATOM 781 C C . LYS A 1 96 ? -5.163 -23.873 -62.740 1.00 53.91 96 LYS A C 1
ATOM 783 O O . LYS A 1 96 ? -3.993 -23.972 -63.071 1.00 53.91 96 LYS A O 1
ATOM 788 N N . VAL A 1 97 ? -6.040 -24.872 -62.590 1.00 48.81 97 VAL A N 1
ATOM 789 C CA . VAL A 1 97 ? -6.276 -26.094 -63.402 1.00 48.81 97 VAL A CA 1
ATOM 790 C C . VAL A 1 97 ? -5.098 -27.041 -63.717 1.00 48.81 97 VAL A C 1
ATOM 792 O O . VAL A 1 97 ? -4.120 -26.658 -64.347 1.00 48.81 97 VAL A O 1
ATOM 795 N N . ALA A 1 98 ? -5.276 -28.314 -63.336 1.00 44.69 98 ALA A N 1
ATOM 796 C CA . ALA A 1 98 ? -4.458 -29.472 -63.711 1.00 44.69 98 ALA A CA 1
ATOM 797 C C . ALA A 1 98 ? -4.825 -30.014 -65.111 1.00 44.69 98 ALA A C 1
ATOM 799 O O . ALA A 1 98 ? -5.984 -29.916 -65.517 1.00 44.69 98 ALA A O 1
ATOM 800 N N . SER A 1 99 ? -3.844 -30.585 -65.821 1.00 55.88 99 SER A N 1
ATOM 801 C CA . SER A 1 99 ? -4.023 -31.468 -66.991 1.00 55.88 99 SER A CA 1
ATOM 802 C C . SER A 1 99 ? -3.859 -32.925 -66.584 1.00 55.88 99 SER A C 1
ATOM 804 O O . SER A 1 99 ? -3.104 -33.159 -65.613 1.00 55.88 99 SER A O 1
#

Foldseek 3Di:
DDDPQDAPDDPVVLVVVLVVQLVCCCVVCVVVQFPDDPPDDGRGNPVVSQVVSQVSNQVVCCVRSVDRDDTDGDDDDDDDDDDPPPDPPDDDDDDDDDD

Secondary structure (DSSP, 8-state):
--SS---SS-HHHHHHHHHHHHHHHHHHHHHHHB---TTS---B-HHHHHHHHHHHHHHHHHHHSSS--------PPPPPPP-----------------

Solvent-accessible surface area (backbone atoms only — not comparable to full-atom values): 6673 Å² total; per-residue (Å²): 140,86,76,97,68,81,58,98,62,58,69,68,59,52,50,51,53,51,51,56,50,50,52,47,50,47,74,78,44,45,75,80,33,53,61,59,54,94,91,53,80,81,45,64,42,59,68,60,49,46,52,52,50,36,54,52,51,40,54,49,47,33,65,74,47,74,44,86,74,89,70,85,72,88,78,91,71,85,80,76,77,82,78,81,75,79,74,79,78,80,86,78,89,85,86,83,82,86,133

Radius of gyration: 23.91 Å; Cα contacts (8 Å, |Δi|>4): 52; chains: 1; bounding box: 36×42×84 Å